Protein AF-A0AAI9PF15-F1 (afdb_monomer_lite)

InterPro domains:
  IPR009057 Homedomain-like superfamily [SSF46689] (6-60)
  IPR036388 Winged helix-like DNA-binding domain superfamily [G3DSA:1.10.10.10] (3-64)

Secondary structure (DSSP, 8-state):
-------SS-HHHHHHHHHHHHHHTTTSSSHHHHHHHHHHHHTS-HHHHHHHHHHHHHHTTS--------

Structure (mmCIF, N/CA/C/O backbone):
data_AF-A0AAI9PF15-F1
#
_entry.id   AF-A0AAI9PF15-F1
#
loop_
_atom_site.group_PDB
_atom_site.id
_atom_site.type_symbol
_atom_site.label_atom_id
_atom_site.label_alt_id
_atom_site.label_comp_id
_atom_site.label_asym_id
_atom_site.label_entity_id
_atom_site.label_seq_id
_atom_site.pdbx_PDB_ins_code
_atom_site.Cartn_x
_atom_site.Cartn_y
_atom_site.Cartn_z
_atom_site.occupancy
_atom_site.B_iso_or_equiv
_atom_site.auth_seq_id
_atom_site.auth_comp_id
_atom_site.auth_asym_id
_atom_site.auth_atom_id
_atom_site.pdbx_PDB_model_num
ATOM 1 N N . MET A 1 1 ? 14.718 0.067 -32.439 1.00 34.81 1 MET A N 1
ATOM 2 C CA . MET A 1 1 ? 13.436 -0.606 -32.130 1.00 34.81 1 MET A CA 1
ATOM 3 C C . MET A 1 1 ? 13.530 -1.209 -30.728 1.00 34.81 1 MET A C 1
ATOM 5 O O . MET A 1 1 ? 14.279 -2.152 -30.543 1.00 34.81 1 MET A O 1
ATOM 9 N N . LYS A 1 2 ? 12.921 -0.596 -29.700 1.00 39.69 2 LYS A N 1
ATOM 10 C CA . LYS A 1 2 ? 13.042 -1.065 -28.302 1.00 39.69 2 LYS A CA 1
ATOM 11 C C . LYS A 1 2 ? 11.945 -2.097 -28.026 1.00 39.69 2 LYS A C 1
ATOM 13 O O . LYS A 1 2 ? 10.766 -1.751 -28.018 1.00 39.69 2 LYS A O 1
ATOM 18 N N . SER A 1 3 ? 12.344 -3.353 -27.871 1.00 39.41 3 SER A N 1
ATOM 19 C CA . SER A 1 3 ? 11.484 -4.514 -27.642 1.00 39.41 3 SER A CA 1
ATOM 20 C C . SER A 1 3 ? 10.669 -4.359 -26.351 1.00 39.41 3 SER A C 1
ATOM 22 O O . SER A 1 3 ? 11.193 -4.322 -25.242 1.00 39.41 3 SER A O 1
ATOM 24 N N . LYS A 1 4 ? 9.350 -4.235 -26.528 1.00 46.41 4 LYS A N 1
ATOM 25 C CA . LYS A 1 4 ? 8.308 -4.151 -25.497 1.00 46.41 4 LYS A CA 1
ATOM 26 C C . LYS A 1 4 ? 8.013 -5.564 -24.974 1.00 46.41 4 LYS A C 1
ATOM 28 O O . LYS A 1 4 ? 7.113 -6.221 -25.480 1.00 46.41 4 LYS A O 1
ATOM 33 N N . THR A 1 5 ? 8.757 -6.058 -23.988 1.00 51.56 5 THR A N 1
ATOM 34 C CA . THR A 1 5 ? 8.486 -7.398 -23.412 1.00 51.56 5 THR A CA 1
ATOM 35 C C . THR A 1 5 ? 8.406 -7.445 -21.884 1.00 51.56 5 THR A C 1
ATOM 37 O O . THR A 1 5 ? 8.390 -8.527 -21.313 1.00 51.56 5 THR A O 1
ATOM 40 N N . ALA A 1 6 ? 8.260 -6.310 -21.192 1.00 53.31 6 ALA A N 1
ATOM 41 C CA . ALA A 1 6 ? 8.306 -6.275 -19.721 1.00 53.31 6 ALA A CA 1
ATOM 42 C C . ALA A 1 6 ? 7.021 -5.777 -19.035 1.00 53.31 6 ALA A C 1
ATOM 44 O O . ALA A 1 6 ? 7.088 -5.102 -18.009 1.00 53.31 6 ALA A O 1
ATOM 45 N N . ASN A 1 7 ? 5.832 -6.065 -19.574 1.00 56.03 7 ASN A N 1
ATOM 46 C CA . ASN A 1 7 ? 4.606 -5.583 -18.936 1.00 56.03 7 ASN A CA 1
ATOM 47 C C . ASN A 1 7 ? 3.527 -6.656 -18.813 1.00 56.03 7 ASN A C 1
ATOM 49 O O . ASN A 1 7 ? 2.486 -6.593 -19.454 1.00 56.03 7 ASN A O 1
ATOM 53 N N . ARG A 1 8 ? 3.763 -7.611 -17.904 1.00 68.38 8 ARG A N 1
ATOM 54 C CA . ARG A 1 8 ? 2.755 -8.588 -17.448 1.00 68.38 8 ARG A CA 1
ATOM 55 C C . ARG A 1 8 ? 1.478 -7.921 -16.900 1.00 68.38 8 ARG A C 1
ATOM 57 O O . ARG A 1 8 ? 0.453 -8.576 -16.813 1.00 68.38 8 ARG A O 1
ATOM 64 N N . TYR A 1 9 ? 1.543 -6.625 -16.563 1.00 73.88 9 TYR A N 1
ATOM 65 C CA . TYR A 1 9 ? 0.419 -5.820 -16.080 1.00 73.88 9 TYR A CA 1
ATOM 66 C C . TYR A 1 9 ? 0.386 -4.436 -16.743 1.00 73.88 9 TYR A C 1
ATOM 68 O O . TYR A 1 9 ? 1.359 -3.694 -16.571 1.00 73.88 9 TYR A O 1
ATOM 76 N N . PRO A 1 10 ? -0.700 -4.050 -17.441 1.00 81.31 10 PRO A N 1
ATOM 77 C CA . PRO A 1 10 ? -0.814 -2.749 -18.099 1.00 81.31 10 PRO A CA 1
ATOM 78 C C . PRO A 1 10 ? -0.700 -1.579 -17.103 1.00 81.31 10 PRO A C 1
ATOM 80 O O . PRO A 1 10 ? -1.061 -1.727 -15.932 1.00 81.31 10 PRO A O 1
ATOM 83 N N . PRO A 1 11 ? -0.190 -0.408 -17.537 1.00 79.50 11 PRO A N 1
ATOM 84 C CA . PRO A 1 11 ? -0.008 0.751 -16.658 1.00 79.50 11 PRO A CA 1
ATOM 85 C C . PRO A 1 11 ? -1.328 1.220 -16.035 1.00 79.50 11 PRO A C 1
ATOM 87 O O . PRO A 1 11 ? -1.342 1.609 -14.870 1.00 79.50 11 PRO A O 1
ATOM 90 N N . GLU A 1 12 ? -2.436 1.090 -16.764 1.00 84.38 12 GLU A N 1
ATOM 91 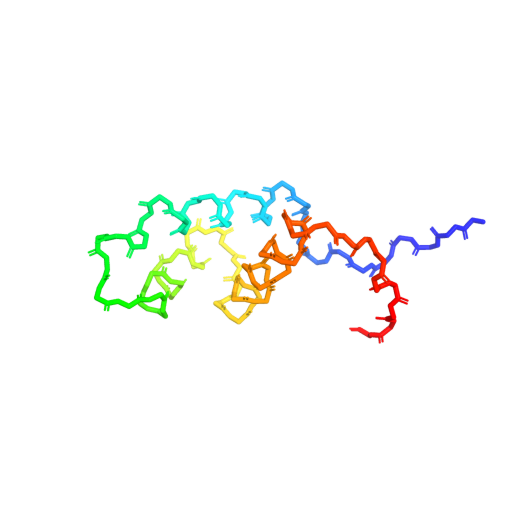C CA . GLU A 1 12 ? -3.790 1.383 -16.283 1.00 84.38 12 GLU A CA 1
ATOM 92 C C . GLU A 1 12 ? -4.147 0.548 -15.048 1.00 84.38 12 GLU A C 1
ATOM 94 O O . GLU A 1 12 ? -4.679 1.059 -14.066 1.00 84.38 12 GLU A O 1
ATOM 99 N N . LEU A 1 13 ? -3.777 -0.735 -15.052 1.00 85.88 13 LEU A N 1
ATOM 100 C CA . LEU A 1 13 ? -4.032 -1.661 -13.953 1.00 85.88 13 LEU A CA 1
ATOM 101 C C . LEU A 1 13 ? -3.166 -1.313 -12.733 1.00 85.88 13 LEU A C 1
ATOM 103 O O . LEU A 1 13 ? -3.657 -1.336 -11.605 1.00 85.88 13 LEU A O 1
ATOM 107 N N . ARG A 1 14 ? -1.916 -0.880 -12.953 1.00 85.19 14 ARG A N 1
ATOM 108 C CA . ARG A 1 14 ? -1.042 -0.372 -11.880 1.00 85.19 14 ARG A CA 1
ATOM 109 C C . ARG A 1 14 ? -1.615 0.880 -11.226 1.00 85.19 14 ARG A C 1
ATOM 111 O O . ARG A 1 14 ? -1.707 0.940 -10.003 1.00 85.19 14 ARG A O 1
ATOM 118 N N . GLN A 1 15 ? -2.014 1.860 -12.035 1.00 87.50 15 GLN A N 1
ATOM 119 C CA . GLN A 1 15 ? -2.593 3.113 -11.552 1.00 87.50 15 GLN A CA 1
ATOM 120 C C . GLN A 1 15 ? -3.905 2.866 -10.810 1.00 87.50 15 GLN A C 1
ATOM 122 O O . GLN A 1 15 ? -4.093 3.397 -9.718 1.00 87.50 15 GLN A O 1
ATOM 127 N N . ARG A 1 16 ? -4.774 2.001 -11.349 1.00 91.31 16 ARG A N 1
ATOM 128 C CA . ARG A 1 16 ? -6.030 1.611 -10.702 1.00 91.31 16 ARG A CA 1
ATOM 129 C C . ARG A 1 16 ? -5.788 0.965 -9.340 1.00 91.31 16 ARG A C 1
ATOM 131 O O . ARG A 1 16 ? -6.453 1.329 -8.375 1.00 91.31 16 ARG A O 1
ATOM 138 N N . ALA A 1 17 ? -4.822 0.051 -9.247 1.00 90.75 17 ALA A N 1
ATOM 139 C CA . ALA A 1 17 ? -4.504 -0.630 -7.997 1.00 90.75 17 ALA A CA 1
ATOM 140 C C . ALA A 1 17 ? -3.920 0.321 -6.941 1.00 90.75 17 ALA A C 1
ATOM 142 O O . ALA A 1 17 ? -4.3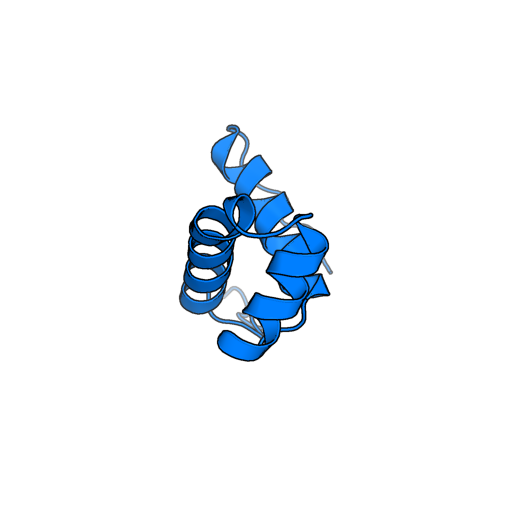47 0.296 -5.789 1.00 90.75 17 ALA A O 1
ATOM 143 N N . VAL A 1 18 ? -2.971 1.180 -7.331 1.00 89.38 18 VAL A N 1
ATOM 144 C CA . VAL A 1 18 ? -2.357 2.165 -6.425 1.00 89.38 18 VAL A CA 1
ATOM 145 C C . VAL A 1 18 ? -3.386 3.186 -5.950 1.00 89.38 18 VAL A C 1
ATOM 147 O O . VAL A 1 18 ? -3.443 3.468 -4.756 1.00 89.38 18 VAL A O 1
ATOM 150 N N . ARG A 1 19 ? -4.232 3.701 -6.849 1.00 90.56 19 ARG A N 1
ATOM 151 C CA . ARG A 1 19 ? -5.292 4.653 -6.503 1.00 90.56 19 ARG A CA 1
ATOM 152 C C . ARG A 1 19 ? -6.274 4.045 -5.500 1.00 90.56 19 ARG A C 1
ATOM 154 O O . ARG A 1 19 ? -6.448 4.603 -4.422 1.00 90.56 19 ARG A O 1
ATOM 161 N N . MET A 1 20 ? -6.783 2.847 -5.793 1.00 92.12 20 MET A N 1
ATOM 162 C CA . MET A 1 20 ? -7.695 2.132 -4.897 1.00 92.12 20 MET A CA 1
ATOM 163 C C . MET A 1 20 ? -7.061 1.855 -3.529 1.00 92.12 20 MET A C 1
ATOM 165 O O . 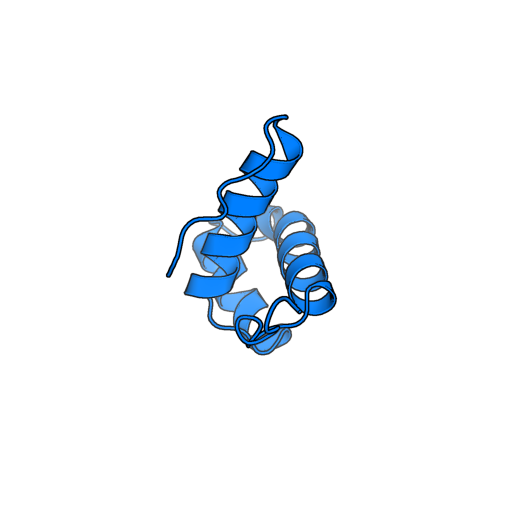MET A 1 20 ? -7.724 1.978 -2.503 1.00 92.12 20 MET A O 1
ATOM 169 N N . LEU A 1 21 ? -5.769 1.515 -3.491 1.00 89.44 21 LEU A N 1
ATOM 170 C CA . LEU A 1 21 ? -5.030 1.323 -2.245 1.00 89.44 21 LEU A CA 1
ATOM 171 C C . LEU A 1 21 ? -4.899 2.615 -1.439 1.00 89.44 21 LEU A C 1
ATOM 173 O O . LEU A 1 21 ? -5.083 2.584 -0.229 1.00 89.44 21 LEU A O 1
ATOM 177 N N . LEU A 1 22 ? -4.605 3.744 -2.081 1.00 89.56 22 LEU A N 1
ATOM 178 C CA . LEU A 1 22 ? -4.513 5.040 -1.406 1.00 89.56 22 LEU A CA 1
ATOM 179 C C . LEU A 1 22 ? -5.860 5.510 -0.848 1.00 89.56 22 LEU A C 1
ATOM 181 O O . LEU A 1 22 ? -5.876 6.115 0.222 1.00 89.56 22 LEU A O 1
ATOM 185 N N . GLU A 1 2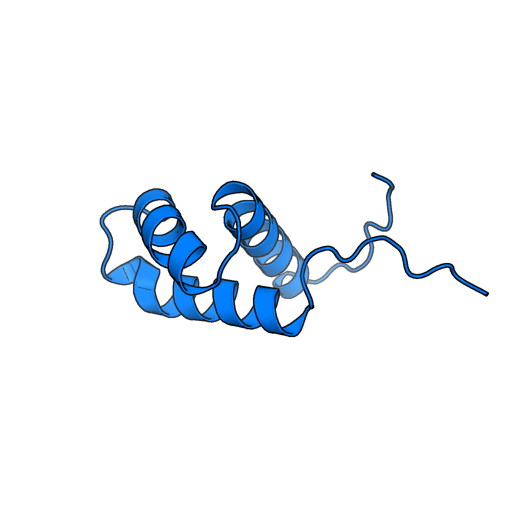3 ? -6.957 5.209 -1.542 1.00 90.81 23 GLU A N 1
ATOM 186 C CA . GLU A 1 23 ? -8.322 5.502 -1.093 1.00 90.81 23 GLU A CA 1
ATOM 187 C C . GLU A 1 23 ? -8.723 4.613 0.091 1.00 90.81 23 GLU A C 1
ATOM 189 O O . GLU A 1 23 ? -9.243 5.094 1.091 1.00 90.81 23 GLU A O 1
ATOM 194 N N . GLN A 1 24 ? -8.434 3.313 0.017 1.00 89.06 24 GLN A N 1
ATOM 195 C CA . GLN A 1 24 ? -8.875 2.355 1.027 1.00 89.06 24 GLN A CA 1
ATOM 196 C C . GLN A 1 24 ? -7.916 2.188 2.214 1.00 89.06 24 GLN A C 1
ATOM 198 O O . GLN A 1 24 ? -8.348 1.707 3.254 1.00 89.06 24 GLN A O 1
ATOM 203 N N . ARG A 1 25 ? -6.631 2.563 2.118 1.00 86.88 25 ARG A N 1
ATOM 204 C CA . ARG A 1 25 ? -5.637 2.328 3.194 1.00 86.88 25 ARG A CA 1
ATOM 205 C C . ARG A 1 25 ? -6.032 2.899 4.560 1.00 86.88 25 ARG A C 1
ATOM 207 O O . ARG A 1 25 ? -5.503 2.414 5.550 1.00 86.88 25 ARG A O 1
ATOM 214 N N . GLY A 1 26 ? -6.899 3.916 4.608 1.00 87.25 26 GLY A N 1
ATOM 215 C CA . GLY A 1 26 ? -7.403 4.505 5.855 1.00 87.25 26 GLY A CA 1
ATOM 216 C C . GLY A 1 26 ? -8.416 3.621 6.590 1.00 87.25 26 GLY A C 1
ATOM 217 O O . GLY A 1 26 ? -8.495 3.680 7.809 1.00 87.25 26 GLY A O 1
ATOM 218 N N . GLU A 1 27 ? -9.116 2.748 5.862 1.00 90.00 27 GLU A N 1
ATOM 219 C CA . GLU A 1 27 ? -10.137 1.835 6.398 1.00 90.00 27 GLU A CA 1
ATOM 220 C C . GLU A 1 27 ? -9.533 0.535 6.956 1.00 90.00 27 GLU A C 1
ATOM 222 O O . GLU A 1 27 ? -10.191 -0.237 7.652 1.00 90.00 27 GLU A O 1
ATOM 227 N N . TYR A 1 28 ? -8.266 0.258 6.639 1.00 90.06 28 TYR A N 1
ATOM 228 C CA . TYR A 1 28 ? -7.569 -0.953 7.057 1.00 90.06 28 TYR A CA 1
ATOM 229 C C . TYR A 1 28 ? -6.567 -0.661 8.173 1.00 90.06 28 TYR A C 1
ATOM 231 O O . TYR A 1 28 ? -5.863 0.342 8.163 1.00 90.06 28 TYR A O 1
ATOM 239 N N . LYS A 1 29 ? -6.397 -1.624 9.089 1.00 85.12 29 LYS A N 1
ATOM 240 C CA . LYS A 1 29 ? -5.422 -1.539 10.195 1.00 85.12 29 LYS A CA 1
ATOM 241 C C . LYS A 1 29 ? -3.964 -1.398 9.733 1.00 85.12 29 LYS A C 1
ATOM 243 O O . LYS A 1 29 ? -3.095 -1.073 10.536 1.00 85.12 29 LYS A O 1
ATOM 248 N N . SER A 1 30 ? -3.655 -1.731 8.479 1.00 88.50 30 SER A N 1
ATOM 249 C CA . SER A 1 30 ? -2.297 -1.696 7.925 1.00 88.50 30 SER A CA 1
ATOM 250 C C . SER A 1 30 ? -2.311 -1.683 6.397 1.00 88.50 30 SER A C 1
ATOM 252 O O . SER A 1 30 ? -3.179 -2.293 5.772 1.00 88.50 30 SER A O 1
ATOM 254 N N . GLU A 1 31 ? -1.272 -1.098 5.789 1.00 86.94 31 GLU A N 1
ATOM 255 C CA . GLU A 1 31 ? -1.069 -1.100 4.329 1.00 86.94 31 GLU A CA 1
ATOM 256 C C . GLU A 1 31 ? -1.055 -2.528 3.761 1.00 86.94 31 GLU A C 1
ATOM 258 O O . GLU A 1 31 ? -1.650 -2.792 2.722 1.00 86.94 31 GLU A O 1
ATOM 263 N N . HIS A 1 32 ? -0.451 -3.480 4.479 1.00 89.62 32 HIS A N 1
ATOM 264 C CA . HIS A 1 32 ? -0.410 -4.885 4.070 1.00 89.62 32 HIS A CA 1
ATOM 265 C C . HIS A 1 32 ? -1.809 -5.524 3.989 1.00 89.62 32 HIS A C 1
ATOM 267 O O . HIS A 1 32 ? -2.096 -6.259 3.046 1.00 89.62 32 HIS A O 1
ATOM 273 N N . ALA A 1 33 ? -2.701 -5.201 4.933 1.00 91.31 33 ALA A N 1
ATOM 274 C CA . ALA A 1 33 ? -4.078 -5.698 4.938 1.00 91.31 33 ALA A CA 1
ATOM 275 C C . ALA A 1 33 ? -4.894 -5.114 3.772 1.00 91.31 33 ALA A C 1
ATOM 277 O O . ALA A 1 33 ? -5.643 -5.837 3.112 1.00 91.31 33 ALA A O 1
ATOM 278 N N . ALA A 1 34 ? -4.687 -3.829 3.469 1.00 92.12 34 ALA A N 1
ATOM 279 C CA . ALA A 1 34 ? -5.288 -3.185 2.307 1.00 92.12 34 ALA A CA 1
ATOM 280 C C . ALA A 1 34 ? -4.766 -3.795 0.993 1.00 92.12 34 ALA A C 1
ATOM 282 O O . ALA A 1 34 ? -5.553 -4.147 0.118 1.00 92.12 34 ALA A O 1
ATOM 283 N N . ILE A 1 35 ? -3.450 -4.010 0.877 1.00 91.62 35 ILE A N 1
ATOM 284 C CA . ILE A 1 35 ? -2.814 -4.630 -0.294 1.00 91.62 35 ILE A CA 1
ATOM 285 C C . ILE A 1 35 ? -3.373 -6.035 -0.547 1.00 91.62 35 ILE A C 1
ATOM 287 O O . ILE A 1 35 ? -3.807 -6.310 -1.664 1.00 91.62 35 ILE A O 1
ATOM 291 N N . CYS A 1 36 ? -3.406 -6.909 0.465 1.00 91.75 36 CYS A N 1
ATOM 292 C CA . CYS A 1 36 ? -3.951 -8.263 0.320 1.00 91.75 36 CYS A CA 1
ATOM 293 C C . CYS A 1 36 ? -5.440 -8.269 -0.047 1.00 91.75 36 CYS A C 1
ATOM 295 O O . CYS A 1 36 ? -5.878 -9.161 -0.765 1.00 91.75 36 CYS A O 1
ATOM 297 N N . SER A 1 37 ? -6.204 -7.265 0.390 1.00 91.25 37 SER A N 1
ATOM 298 C CA . SER A 1 37 ? -7.627 -7.140 0.053 1.00 91.25 37 SER A CA 1
ATOM 299 C C . SER A 1 37 ? -7.869 -6.594 -1.361 1.00 91.25 37 SER A C 1
ATOM 301 O O . SER A 1 37 ? -8.894 -6.894 -1.968 1.00 91.25 37 SER A O 1
ATOM 303 N N . ILE A 1 38 ? -6.955 -5.778 -1.894 1.00 91.06 38 ILE A N 1
ATOM 304 C CA . ILE A 1 38 ? -7.110 -5.078 -3.184 1.00 91.06 38 ILE A CA 1
ATOM 305 C C . ILE A 1 38 ? -6.468 -5.846 -4.338 1.00 91.06 38 ILE A C 1
ATOM 307 O O . ILE A 1 38 ? -7.008 -5.857 -5.441 1.00 91.06 38 ILE A O 1
ATOM 311 N N . ALA A 1 39 ? -5.349 -6.523 -4.092 1.00 89.44 39 ALA A N 1
ATOM 312 C CA . ALA A 1 39 ? -4.648 -7.340 -5.075 1.00 89.44 39 ALA A CA 1
ATOM 313 C C . ALA A 1 39 ? -5.576 -8.316 -5.846 1.00 89.44 39 ALA A C 1
ATOM 315 O O . ALA A 1 39 ? -5.631 -8.225 -7.078 1.00 89.44 39 ALA A O 1
ATOM 316 N N . PRO A 1 40 ? -6.404 -9.152 -5.183 1.00 89.38 40 PRO A N 1
ATOM 317 C CA . PRO A 1 40 ? -7.345 -10.027 -5.883 1.00 89.38 40 PRO A CA 1
ATOM 318 C C . PRO A 1 40 ? -8.470 -9.270 -6.609 1.00 89.38 40 PRO A C 1
ATOM 320 O O . PRO A 1 40 ? -8.932 -9.748 -7.638 1.00 89.38 40 PRO A O 1
ATOM 323 N N . LYS A 1 41 ? -8.880 -8.074 -6.149 1.00 89.50 41 LYS A N 1
ATOM 324 C CA . LYS A 1 41 ? -9.913 -7.254 -6.826 1.00 89.50 41 LYS A CA 1
ATOM 325 C C . LYS A 1 41 ? -9.452 -6.744 -8.191 1.00 89.50 41 LYS A C 1
ATOM 327 O O . LYS A 1 41 ? -10.265 -6.518 -9.080 1.00 89.50 41 LYS A O 1
ATOM 332 N N . ILE A 1 42 ? -8.150 -6.518 -8.334 1.00 88.12 42 ILE A N 1
ATOM 333 C CA . ILE A 1 42 ? -7.537 -6.030 -9.569 1.00 88.12 42 ILE A CA 1
ATOM 334 C C . ILE A 1 42 ? -7.015 -7.190 -10.437 1.00 88.12 42 ILE A C 1
ATOM 336 O O . ILE A 1 42 ? -6.806 -7.016 -11.637 1.00 88.12 42 ILE A O 1
ATOM 340 N N . GLY A 1 43 ? -6.815 -8.370 -9.847 1.00 86.88 43 GLY A N 1
ATOM 341 C CA . GLY A 1 43 ? -6.199 -9.514 -10.517 1.00 86.88 43 GLY A CA 1
ATOM 342 C C . GLY A 1 43 ? -4.675 -9.410 -10.574 1.00 86.88 43 GLY A C 1
ATOM 343 O O . GLY A 1 43 ? -4.063 -9.838 -11.548 1.00 86.88 43 GLY A O 1
ATOM 344 N N . CYS A 1 44 ? -4.049 -8.810 -9.558 1.00 86.94 44 CYS A N 1
ATOM 345 C CA . CYS A 1 44 ? -2.595 -8.750 -9.426 1.00 86.94 44 CYS A CA 1
ATOM 346 C C . CYS A 1 44 ? -2.123 -9.386 -8.114 1.00 86.94 44 CYS A C 1
ATOM 348 O O . CYS A 1 44 ? -2.904 -9.610 -7.193 1.00 86.94 44 CYS A O 1
ATOM 350 N N . SER A 1 45 ? -0.826 -9.680 -8.017 1.00 88.44 45 SER A N 1
ATOM 351 C CA . SER A 1 45 ? -0.241 -10.196 -6.779 1.00 88.44 45 SER A CA 1
ATOM 352 C C . SER A 1 45 ? -0.021 -9.067 -5.759 1.00 88.44 45 SER A C 1
ATOM 354 O O . SER A 1 45 ? 0.431 -7.981 -6.143 1.00 88.44 45 SER A O 1
ATOM 356 N N . PRO A 1 46 ? -0.240 -9.310 -4.453 1.00 89.81 46 PRO A N 1
ATOM 357 C CA . PRO A 1 46 ? -0.023 -8.307 -3.407 1.00 89.81 46 PRO A CA 1
ATOM 358 C C . PRO A 1 46 ? 1.420 -7.779 -3.374 1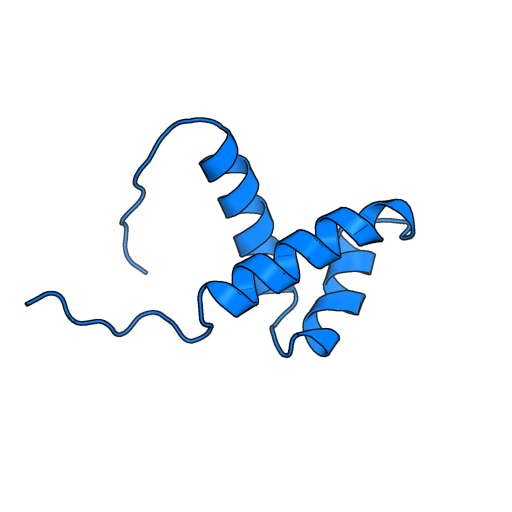.00 89.81 46 PRO A C 1
ATOM 360 O O . PRO A 1 46 ? 1.643 -6.589 -3.152 1.00 89.81 46 PRO A O 1
ATOM 363 N N . ASP A 1 47 ? 2.403 -8.625 -3.692 1.00 88.31 47 ASP A N 1
ATOM 364 C CA . ASP A 1 47 ? 3.804 -8.209 -3.804 1.00 88.31 47 ASP A CA 1
ATOM 365 C C . ASP A 1 47 ? 4.032 -7.187 -4.939 1.00 88.31 47 ASP A C 1
ATOM 367 O O . ASP A 1 47 ? 4.673 -6.150 -4.741 1.00 88.31 47 ASP A O 1
ATOM 371 N N . SER A 1 48 ? 3.400 -7.403 -6.101 1.00 87.12 48 SER A N 1
ATOM 372 C CA . SER A 1 48 ? 3.449 -6.464 -7.230 1.00 87.12 48 SER A CA 1
ATOM 373 C C . SER A 1 48 ? 2.808 -5.123 -6.879 1.00 87.12 48 SER A C 1
ATOM 375 O O . SER A 1 48 ? 3.379 -4.073 -7.175 1.00 87.12 48 SER A O 1
ATOM 377 N N . LEU A 1 49 ? 1.662 -5.143 -6.193 1.00 88.94 49 LEU A N 1
ATOM 378 C CA . LEU A 1 49 ? 0.985 -3.926 -5.747 1.00 88.94 49 LEU A CA 1
ATOM 379 C C . LEU A 1 49 ? 1.852 -3.118 -4.769 1.00 88.94 49 LEU A C 1
ATOM 381 O O . LEU A 1 49 ? 1.975 -1.898 -4.902 1.00 88.94 49 LEU A O 1
ATOM 385 N N . ARG A 1 50 ? 2.538 -3.794 -3.841 1.00 88.50 50 ARG A N 1
ATOM 386 C CA . ARG A 1 50 ? 3.496 -3.156 -2.927 1.00 88.50 50 ARG A CA 1
ATOM 387 C C . ARG A 1 50 ? 4.666 -2.514 -3.675 1.00 88.50 50 ARG A C 1
ATOM 389 O O . ARG A 1 50 ? 5.077 -1.399 -3.345 1.00 88.50 50 ARG A O 1
ATOM 396 N N . ALA A 1 51 ? 5.210 -3.197 -4.682 1.00 87.69 51 ALA A N 1
ATOM 397 C CA . ALA A 1 51 ? 6.277 -2.655 -5.518 1.00 87.69 51 ALA A CA 1
ATOM 398 C C . ALA A 1 51 ? 5.822 -1.397 -6.277 1.00 87.69 51 ALA A C 1
ATOM 400 O O . ALA A 1 51 ? 6.550 -0.402 -6.289 1.00 87.69 51 ALA A O 1
ATOM 401 N N . TRP A 1 52 ? 4.605 -1.400 -6.832 1.00 88.12 52 TRP A N 1
ATOM 402 C CA . TRP A 1 52 ? 4.036 -0.240 -7.523 1.00 88.12 52 TRP A CA 1
ATOM 403 C C . TRP A 1 52 ? 3.791 0.941 -6.593 1.00 88.12 52 TRP A C 1
ATOM 405 O O . TRP A 1 52 ? 4.099 2.063 -6.976 1.00 88.12 52 TRP A O 1
ATOM 415 N N . LEU A 1 53 ? 3.325 0.715 -5.363 1.00 85.81 53 LEU A N 1
ATOM 416 C CA . LEU A 1 53 ? 3.155 1.793 -4.389 1.00 85.81 53 LEU A CA 1
ATOM 417 C C . LEU A 1 53 ? 4.497 2.451 -4.035 1.00 85.81 53 LEU A C 1
ATOM 419 O O . LEU A 1 53 ? 4.607 3.676 -4.005 1.00 85.81 53 LEU A O 1
ATOM 423 N N . ARG A 1 54 ? 5.548 1.649 -3.816 1.00 85.88 54 ARG A N 1
ATOM 424 C CA . ARG A 1 54 ? 6.902 2.181 -3.588 1.00 85.88 54 ARG A CA 1
ATOM 425 C C . ARG A 1 54 ? 7.420 2.955 -4.795 1.00 85.88 54 ARG A C 1
ATOM 427 O O . ARG A 1 54 ? 8.049 3.992 -4.610 1.00 85.88 54 ARG A O 1
ATOM 434 N N . GLN A 1 55 ? 7.172 2.457 -6.005 1.00 82.38 55 GLN A N 1
ATOM 435 C CA . GLN A 1 55 ? 7.555 3.150 -7.232 1.00 82.38 55 GLN A CA 1
ATOM 436 C C . GLN A 1 55 ? 6.796 4.471 -7.375 1.00 82.38 55 GLN A C 1
ATOM 438 O O . GLN A 1 55 ? 7.423 5.487 -7.635 1.00 82.38 55 GLN A O 1
ATOM 443 N N . HIS A 1 56 ? 5.489 4.480 -7.115 1.00 84.69 56 HIS A N 1
ATOM 444 C CA . HIS A 1 56 ? 4.649 5.674 -7.156 1.00 84.69 56 HIS A CA 1
ATOM 445 C C . HIS A 1 56 ? 5.135 6.752 -6.179 1.00 84.69 56 HIS A C 1
ATOM 447 O O . HIS A 1 56 ? 5.301 7.898 -6.574 1.00 84.6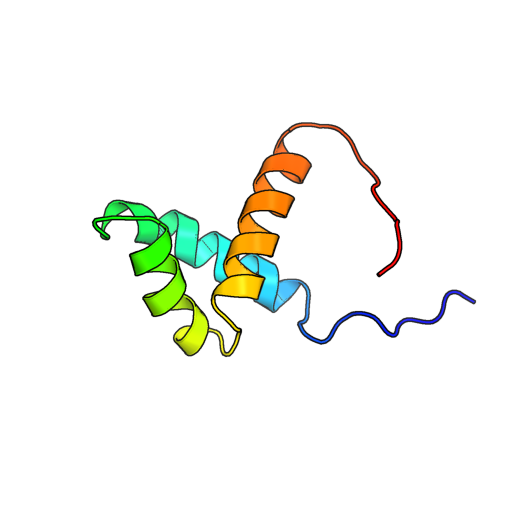9 56 HIS A O 1
ATOM 453 N N . LYS A 1 57 ? 5.484 6.378 -4.938 1.00 80.38 57 LYS A N 1
ATOM 454 C CA . LYS A 1 57 ? 6.075 7.312 -3.960 1.00 80.38 57 LYS A CA 1
ATOM 455 C C . LYS A 1 57 ? 7.394 7.930 -4.438 1.00 80.38 57 LYS A C 1
ATOM 457 O O . LYS A 1 57 ? 7.681 9.066 -4.081 1.00 80.38 57 LYS A O 1
ATOM 462 N N . ARG A 1 58 ? 8.203 7.191 -5.208 1.00 80.44 58 ARG A N 1
ATOM 463 C CA . ARG A 1 58 ? 9.444 7.715 -5.808 1.00 80.44 58 ARG A CA 1
ATOM 464 C C . ARG A 1 58 ? 9.160 8.620 -7.002 1.00 80.44 58 ARG A C 1
ATOM 466 O O . ARG A 1 58 ? 9.792 9.658 -7.122 1.00 80.44 58 ARG A O 1
ATOM 473 N N . ASP A 1 59 ? 8.204 8.239 -7.841 1.00 74.06 59 ASP A N 1
ATOM 474 C CA . ASP A 1 59 ? 7.808 8.988 -9.037 1.00 74.06 59 ASP A CA 1
ATOM 475 C C . ASP A 1 59 ? 7.232 10.368 -8.672 1.00 74.06 59 ASP A C 1
ATOM 477 O O . ASP A 1 59 ? 7.612 11.383 -9.247 1.00 74.06 59 ASP A O 1
ATOM 481 N N . THR A 1 60 ? 6.410 10.428 -7.618 1.00 72.25 60 THR A N 1
ATOM 482 C CA . THR A 1 60 ? 5.867 11.678 -7.060 1.00 72.25 60 THR A CA 1
ATOM 483 C C . THR A 1 60 ? 6.934 12.568 -6.398 1.00 72.25 60 THR A C 1
ATOM 485 O O . THR A 1 60 ? 6.696 13.756 -6.207 1.00 72.25 60 THR A O 1
ATOM 488 N N . GLY A 1 61 ? 8.111 12.031 -6.058 1.00 60.91 61 GLY A N 1
ATOM 489 C CA . GLY A 1 61 ? 9.169 12.735 -5.320 1.00 60.91 61 GLY A CA 1
ATOM 490 C C . GLY A 1 61 ? 10.196 13.497 -6.166 1.00 60.91 61 GLY A C 1
ATOM 491 O O . GLY A 1 61 ? 11.100 14.091 -5.591 1.00 60.91 61 GLY A O 1
ATOM 492 N N . GLY A 1 62 ? 10.076 13.501 -7.497 1.00 60.22 62 GLY A N 1
ATOM 493 C CA . GLY A 1 62 ? 11.005 14.209 -8.384 1.00 60.22 62 GLY A CA 1
ATOM 494 C C . GLY A 1 62 ? 12.345 13.486 -8.547 1.00 60.22 62 GLY A C 1
ATOM 495 O O . GLY A 1 62 ? 13.254 13.620 -7.735 1.00 60.22 62 GLY A O 1
ATOM 496 N N . GLY A 1 63 ? 12.491 12.727 -9.633 1.00 50.56 63 GLY A N 1
ATOM 497 C CA . GLY A 1 63 ? 13.768 12.101 -9.981 1.00 50.56 63 GLY A CA 1
ATOM 498 C C . GLY A 1 63 ? 13.588 10.880 -10.865 1.00 50.56 63 GLY A C 1
ATOM 499 O O . GLY A 1 63 ? 13.542 9.751 -10.381 1.00 50.56 63 GLY A O 1
ATOM 500 N N . GLY A 1 64 ? 13.451 11.126 -12.166 1.00 56.88 64 GLY A N 1
ATOM 501 C CA . GLY A 1 64 ? 13.273 10.103 -13.185 1.00 56.88 64 GLY A CA 1
ATOM 502 C C . GLY A 1 64 ? 14.401 9.068 -13.253 1.00 56.88 64 GLY A C 1
ATOM 503 O O . GLY A 1 64 ? 15.545 9.310 -12.883 1.00 56.88 64 GLY A O 1
ATOM 504 N N . TYR A 1 65 ? 14.033 7.933 -13.848 1.00 52.78 65 TYR A N 1
ATOM 505 C CA . TYR A 1 65 ? 14.908 6.919 -14.440 1.00 52.78 65 TYR A CA 1
ATOM 506 C C . TYR A 1 65 ? 15.731 6.055 -13.471 1.00 52.78 65 TYR A C 1
ATOM 508 O O . TYR A 1 65 ? 16.923 6.244 -13.260 1.00 52.78 65 TYR A O 1
ATOM 516 N N . ARG A 1 66 ? 15.135 4.932 -13.057 1.00 45.47 66 ARG A N 1
ATOM 517 C CA . ARG A 1 66 ? 15.875 3.660 -13.018 1.00 45.47 66 ARG A CA 1
ATOM 518 C C . ARG A 1 66 ? 15.284 2.717 -14.053 1.00 45.47 66 ARG A C 1
ATOM 520 O O . ARG A 1 66 ? 14.518 1.813 -13.748 1.00 45.47 66 ARG A O 1
ATOM 527 N N . ALA A 1 67 ? 15.674 2.966 -15.299 1.00 48.06 67 ALA A N 1
ATOM 528 C CA . ALA A 1 67 ? 15.873 1.893 -16.253 1.00 48.06 67 ALA A CA 1
ATOM 529 C C . ALA A 1 67 ? 17.062 1.060 -15.755 1.00 48.06 67 ALA A C 1
ATOM 531 O O . ALA A 1 67 ? 18.206 1.399 -16.023 1.00 48.06 67 ALA A O 1
ATOM 532 N N . LEU A 1 68 ? 16.801 0.009 -14.988 1.00 39.41 68 LEU A N 1
ATOM 533 C CA . LEU A 1 68 ? 17.742 -1.089 -14.813 1.00 39.41 68 LEU A CA 1
ATOM 534 C C . LEU A 1 68 ? 16.913 -2.369 -14.823 1.00 39.41 68 LEU A C 1
ATOM 536 O O . LEU A 1 68 ? 16.003 -2.508 -14.008 1.00 39.41 68 LEU A O 1
ATOM 540 N N . HIS A 1 69 ? 17.225 -3.239 -15.790 1.00 35.84 69 HIS A N 1
ATOM 541 C CA . HIS A 1 69 ? 17.058 -4.694 -15.708 1.00 35.84 69 HIS A CA 1
ATOM 542 C C . HIS A 1 69 ? 16.972 -5.142 -14.237 1.00 35.84 69 HIS A C 1
ATOM 544 O O . HIS A 1 69 ? 17.842 -4.790 -13.441 1.00 35.84 69 HIS A O 1
ATOM 550 N N . GLN A 1 70 ? 15.932 -5.848 -13.813 1.00 34.88 70 GLN A N 1
ATOM 551 C CA . GLN A 1 70 ? 15.426 -7.115 -14.341 1.00 34.88 70 GLN A CA 1
ATOM 552 C C . GLN A 1 70 ? 13.931 -7.250 -14.027 1.00 34.88 70 GLN A C 1
ATOM 554 O O . GLN A 1 70 ? 13.516 -6.763 -12.950 1.00 34.88 70 GLN A O 1
#

Foldseek 3Di:
DDDDDPPPDDVVLLVVLLVQLVVCVVVDPHSLVSLVVRQVVSVHDSVVNVVSNVVVVVVVVDDDDDPDDD

Organism: Pectobacterium carotovorum subsp. carotovorum (NCBI:txid555)

Radius of gyration: 13.2 Å; chains: 1; bounding box: 28×24×42 Å

Sequence (70 aa):
MKSKTANRYPPELRQRAVRMLLEQRGEYKSEHAAICSIAPKIGCSPDSLRAWLRQHKRDTGGGGYRALHQ

pLDDT: mean 77.17, std 17.94, range [34.81, 92.12]